Protein AF-A0A2N1PEA9-F1 (afdb_monomer_lite)

pLDDT: mean 75.21, std 10.67, range [48.88, 88.31]

Radius of gyration: 16.27 Å; chains: 1; bounding box: 42×31×41 Å

Sequence (90 aa):
LYEYQGRYRLHRIIKVEDDVYVICGDALTSYEYVSRDKIFGLVIAYKNKQKWIHRQSTLNHLYISIWSLLRPFRRILLRISRRKKRDRNN

Structure (mmCIF, N/CA/C/O backbone):
data_AF-A0A2N1PEA9-F1
#
_entry.id   AF-A0A2N1PEA9-F1
#
loop_
_atom_site.group_PDB
_atom_site.id
_atom_site.type_symbol
_atom_site.label_atom_id
_atom_site.label_alt_id
_atom_site.label_comp_id
_atom_site.label_asym_id
_atom_site.label_entity_id
_atom_site.label_seq_id
_atom_site.pdbx_PDB_ins_code
_atom_site.Cartn_x
_atom_site.Cartn_y
_atom_site.Cartn_z
_atom_site.occupancy
_atom_site.B_iso_or_equiv
_atom_site.auth_seq_id
_atom_site.auth_comp_id
_atom_site.auth_asym_id
_atom_site.auth_atom_id
_atom_site.pdbx_PDB_model_num
ATOM 1 N N . LEU A 1 1 ? -7.145 4.553 -3.658 1.00 84.88 1 LEU A N 1
ATOM 2 C CA . LEU A 1 1 ? -8.022 5.241 -2.696 1.00 84.88 1 LEU A CA 1
ATOM 3 C C . LEU A 1 1 ? -9.121 4.270 -2.334 1.00 84.88 1 LEU A C 1
ATOM 5 O O . LEU A 1 1 ? -9.759 3.746 -3.240 1.00 84.88 1 LEU A O 1
ATOM 9 N N . TYR A 1 2 ? -9.287 3.985 -1.054 1.00 86.44 2 TYR A N 1
ATOM 10 C CA . TYR A 1 2 ? -10.320 3.074 -0.577 1.00 86.44 2 TYR A CA 1
ATOM 11 C C . TYR A 1 2 ? -10.860 3.560 0.764 1.00 86.44 2 TYR A C 1
ATOM 13 O O . TYR A 1 2 ? -10.174 4.298 1.479 1.00 86.44 2 TYR A O 1
ATOM 21 N N . GLU A 1 3 ? -12.086 3.167 1.077 1.00 86.19 3 GLU A N 1
ATOM 22 C CA . GLU A 1 3 ? -12.705 3.407 2.378 1.00 86.19 3 GLU A CA 1
ATOM 23 C C . GLU A 1 3 ? -12.396 2.236 3.310 1.00 86.19 3 GLU A C 1
ATOM 25 O O . GLU A 1 3 ? -12.557 1.067 2.958 1.00 86.19 3 GLU A O 1
ATOM 30 N N . TYR A 1 4 ? -11.916 2.558 4.506 1.00 82.50 4 TYR A N 1
ATOM 31 C CA . TYR A 1 4 ? -11.690 1.590 5.567 1.00 82.50 4 TYR A CA 1
ATOM 32 C C . TYR A 1 4 ? -12.092 2.204 6.900 1.00 82.50 4 TYR A C 1
ATOM 34 O O . TYR A 1 4 ? -11.470 3.167 7.361 1.00 82.50 4 TYR A O 1
ATOM 42 N N . GLN A 1 5 ? -13.125 1.626 7.517 1.00 83.38 5 GLN A N 1
ATOM 43 C CA . GLN A 1 5 ? -13.680 2.067 8.801 1.00 83.38 5 GLN A CA 1
ATOM 44 C C . GLN A 1 5 ? -14.096 3.552 8.793 1.00 83.38 5 GLN A C 1
ATOM 46 O O . GLN A 1 5 ? -13.723 4.318 9.680 1.00 83.38 5 GLN A O 1
ATOM 51 N N . GLY A 1 6 ? -14.814 3.987 7.755 1.00 84.38 6 GLY A N 1
ATOM 52 C CA . GLY A 1 6 ? -15.318 5.355 7.604 1.00 84.38 6 GLY A CA 1
ATOM 53 C C . GLY A 1 6 ? -14.252 6.390 7.238 1.00 84.38 6 GLY A C 1
ATOM 54 O O . GLY A 1 6 ? -14.526 7.588 7.252 1.00 84.38 6 GLY A O 1
ATOM 55 N N . ARG A 1 7 ? -13.019 5.962 6.931 1.00 86.00 7 ARG A N 1
ATOM 56 C CA . ARG A 1 7 ? -11.917 6.852 6.542 1.00 86.00 7 ARG A CA 1
ATOM 57 C C . ARG A 1 7 ? -11.364 6.473 5.179 1.00 86.00 7 ARG A C 1
ATOM 59 O O . ARG A 1 7 ? -11.102 5.303 4.909 1.00 86.00 7 ARG A O 1
ATOM 66 N N . TYR A 1 8 ? -11.098 7.480 4.357 1.00 87.94 8 TYR A N 1
ATOM 67 C CA . TYR A 1 8 ? -10.433 7.296 3.074 1.00 87.94 8 TYR A CA 1
ATOM 68 C C . TYR A 1 8 ? -8.922 7.191 3.262 1.00 87.94 8 TYR A C 1
ATOM 70 O O . TYR A 1 8 ? -8.290 8.079 3.837 1.00 87.94 8 TYR A O 1
ATOM 78 N N . ARG A 1 9 ? -8.334 6.100 2.771 1.00 86.31 9 ARG A N 1
ATOM 79 C CA . ARG A 1 9 ? -6.896 5.834 2.859 1.00 86.31 9 ARG A CA 1
ATOM 80 C C . ARG A 1 9 ? -6.289 5.647 1.477 1.00 86.31 9 ARG A C 1
ATOM 82 O O . ARG A 1 9 ? -6.913 5.143 0.535 1.00 86.31 9 ARG A O 1
ATOM 89 N N . LEU A 1 10 ? -5.031 6.058 1.361 1.00 87.38 10 LEU A N 1
ATOM 90 C CA . LEU A 1 10 ? -4.233 5.884 0.158 1.00 87.38 10 LEU A CA 1
ATOM 91 C C . LEU A 1 10 ? -3.046 4.980 0.460 1.00 87.38 10 LEU A C 1
ATOM 93 O O . LEU A 1 10 ? -2.012 5.431 0.940 1.00 87.38 10 LEU A O 1
ATOM 97 N N . HIS A 1 11 ? -3.205 3.697 0.164 1.00 86.38 11 HIS A N 1
ATOM 98 C CA . HIS A 1 11 ? -2.168 2.687 0.340 1.00 86.38 11 HIS A CA 1
ATOM 99 C C . HIS A 1 11 ? -1.875 1.978 -0.981 1.00 86.38 11 HIS A C 1
ATOM 101 O O . HIS A 1 11 ? -2.584 2.143 -1.980 1.00 86.38 11 HIS A O 1
ATOM 107 N N . ARG A 1 12 ? -0.796 1.194 -0.984 1.00 81.69 12 ARG A N 1
ATOM 108 C CA . ARG A 1 12 ? -0.355 0.449 -2.154 1.00 81.69 12 ARG A CA 1
ATOM 109 C C . ARG A 1 12 ? -1.097 -0.879 -2.232 1.00 81.69 12 ARG A C 1
ATOM 111 O O . ARG A 1 12 ? -1.166 -1.611 -1.248 1.00 81.69 12 ARG A O 1
ATOM 118 N N . ILE A 1 13 ? -1.609 -1.191 -3.416 1.00 84.00 13 ILE A N 1
ATOM 119 C CA . ILE A 1 13 ? -2.146 -2.516 -3.725 1.00 84.00 13 ILE A CA 1
ATOM 120 C C . ILE A 1 13 ? -0.953 -3.460 -3.879 1.00 84.00 13 ILE A C 1
ATOM 122 O O . ILE A 1 13 ? -0.070 -3.211 -4.702 1.00 84.00 13 ILE A O 1
ATOM 126 N N . ILE A 1 14 ? -0.913 -4.500 -3.054 1.00 81.19 14 ILE A N 1
ATOM 127 C CA . ILE A 1 14 ? 0.128 -5.530 -3.060 1.00 81.19 14 ILE A CA 1
ATOM 128 C C . ILE A 1 14 ? -0.280 -6.675 -3.979 1.00 81.19 14 ILE A C 1
ATOM 130 O O . ILE A 1 14 ? 0.537 -7.162 -4.756 1.00 81.19 14 ILE A O 1
ATOM 134 N N . LYS A 1 15 ? -1.549 -7.079 -3.902 1.00 79.19 15 LYS A N 1
ATOM 135 C CA . LYS A 1 15 ? -2.116 -8.169 -4.690 1.00 79.19 15 LYS A CA 1
ATOM 136 C C . LYS A 1 15 ? -3.571 -7.855 -5.019 1.00 79.19 15 LYS A C 1
ATOM 138 O O . LYS A 1 15 ? -4.257 -7.193 -4.241 1.00 79.19 15 LYS A O 1
ATOM 143 N N . VAL A 1 16 ? -4.010 -8.317 -6.178 1.00 81.06 16 VAL A N 1
ATOM 144 C CA . VAL A 1 16 ? -5.419 -8.347 -6.563 1.00 81.06 16 VAL A CA 1
ATOM 145 C C . VAL A 1 16 ? -5.796 -9.818 -6.621 1.00 81.06 16 VAL A C 1
ATOM 147 O O . VAL A 1 16 ? -5.153 -10.575 -7.344 1.00 81.06 16 VAL A O 1
ATOM 150 N N . GLU A 1 17 ? -6.750 -10.221 -5.797 1.00 82.56 17 GLU A N 1
ATOM 151 C CA . GLU A 1 17 ? -7.439 -11.506 -5.908 1.00 82.56 17 GLU A CA 1
ATOM 152 C C . GLU A 1 17 ? -8.828 -11.245 -6.501 1.00 82.56 17 GLU A C 1
ATOM 154 O O . GLU A 1 17 ? -9.224 -10.084 -6.635 1.00 82.56 17 GLU A O 1
ATOM 159 N N . ASP A 1 18 ? -9.538 -12.299 -6.907 1.00 81.12 18 ASP A N 1
ATOM 160 C CA . ASP A 1 18 ? -10.714 -12.184 -7.783 1.00 81.12 18 ASP A CA 1
ATOM 161 C C . ASP A 1 18 ? -11.729 -11.133 -7.308 1.00 81.12 18 ASP A C 1
ATOM 163 O O . ASP A 1 18 ? -12.152 -10.287 -8.103 1.00 81.12 18 ASP A O 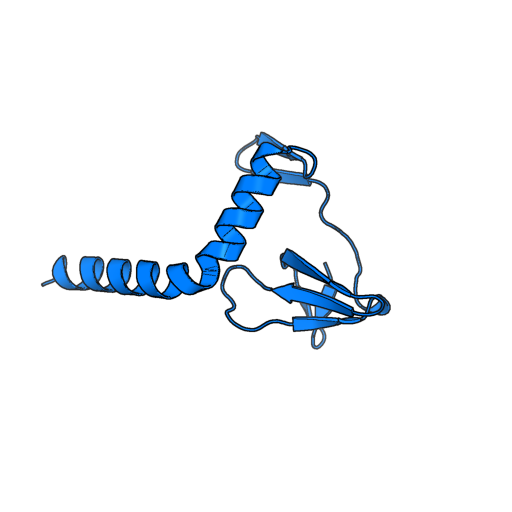1
ATOM 167 N N . ASP A 1 19 ? -12.012 -11.102 -6.003 1.00 86.75 19 ASP A N 1
ATOM 168 C CA . ASP A 1 19 ? -13.004 -10.195 -5.412 1.00 86.75 19 ASP A CA 1
ATOM 169 C C . ASP A 1 19 ? -12.449 -9.259 -4.320 1.00 86.75 19 ASP A C 1
ATOM 171 O O . ASP A 1 19 ? -13.126 -8.351 -3.825 1.00 86.75 19 ASP A O 1
ATOM 175 N N . VAL A 1 20 ? -11.174 -9.434 -3.954 1.00 88.31 20 VAL A N 1
ATOM 176 C CA . VAL A 1 20 ? -10.530 -8.680 -2.871 1.00 88.31 20 VAL A CA 1
ATOM 177 C C 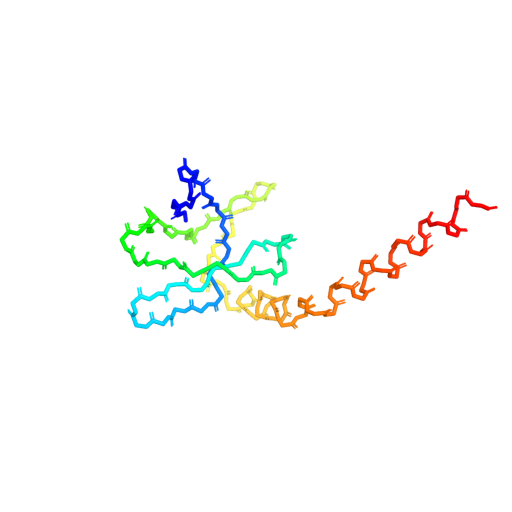. VAL A 1 20 ? -9.182 -8.109 -3.286 1.00 88.31 20 VAL A C 1
ATOM 179 O O . VAL A 1 20 ? -8.338 -8.752 -3.907 1.00 88.31 20 VAL A O 1
ATOM 182 N N . TYR A 1 21 ? -8.944 -6.870 -2.881 1.00 86.50 21 TYR A N 1
ATOM 183 C CA . TYR A 1 21 ? -7.661 -6.207 -3.017 1.00 86.50 21 TYR A CA 1
ATOM 184 C C . TYR A 1 21 ? -6.899 -6.325 -1.706 1.00 86.50 21 TYR A C 1
ATOM 186 O O . TYR A 1 21 ? -7.371 -5.899 -0.651 1.00 86.50 21 TYR A O 1
ATOM 194 N N . VAL A 1 22 ? -5.685 -6.861 -1.788 1.00 86.50 22 VAL A N 1
ATOM 195 C CA . VAL A 1 22 ? -4.749 -6.886 -0.669 1.00 86.50 22 VAL A CA 1
ATOM 196 C C . VAL A 1 22 ? -3.971 -5.585 -0.697 1.00 86.50 22 VAL A C 1
ATOM 198 O O . VAL A 1 22 ? -3.122 -5.348 -1.563 1.00 86.50 22 VAL A O 1
ATOM 201 N N . ILE A 1 23 ? -4.274 -4.720 0.257 1.00 87.56 23 ILE A N 1
ATOM 202 C CA . ILE A 1 23 ? -3.715 -3.384 0.370 1.00 87.56 23 ILE A CA 1
ATOM 203 C C . ILE A 1 23 ? -2.765 -3.347 1.564 1.00 87.56 23 ILE A C 1
ATOM 205 O O . ILE A 1 23 ? -2.996 -3.969 2.598 1.00 87.56 23 ILE A O 1
ATOM 209 N N . CYS A 1 24 ? -1.657 -2.624 1.434 1.00 84.94 24 CYS A N 1
ATOM 210 C CA . CYS A 1 24 ? -0.766 -2.398 2.558 1.00 84.94 24 CYS A CA 1
ATOM 211 C C . CYS A 1 24 ? -0.171 -0.992 2.518 1.00 84.94 24 CYS A C 1
ATOM 213 O O . CYS A 1 24 ? 0.357 -0.539 1.498 1.00 84.94 24 CYS A O 1
ATOM 215 N N . GLY A 1 25 ? -0.263 -0.287 3.644 1.00 80.50 25 GLY A N 1
ATOM 216 C CA . GLY A 1 25 ? 0.332 1.037 3.797 1.00 80.50 25 GLY A CA 1
ATOM 217 C C . GLY A 1 25 ? 1.838 0.964 4.011 1.00 80.50 25 GLY A C 1
ATOM 218 O O . GLY A 1 25 ? 2.351 0.008 4.581 1.00 80.50 25 GLY A O 1
ATOM 219 N N . ASP A 1 26 ? 2.579 1.992 3.604 1.00 73.31 26 ASP A N 1
ATOM 220 C CA . ASP A 1 26 ? 4.049 1.977 3.651 1.00 73.31 26 ASP A CA 1
ATOM 221 C C . ASP A 1 26 ? 4.643 1.864 5.065 1.00 73.31 26 ASP A C 1
ATOM 223 O O . ASP A 1 26 ? 5.794 1.442 5.202 1.00 73.31 26 ASP A O 1
ATOM 227 N N . ALA A 1 27 ? 3.8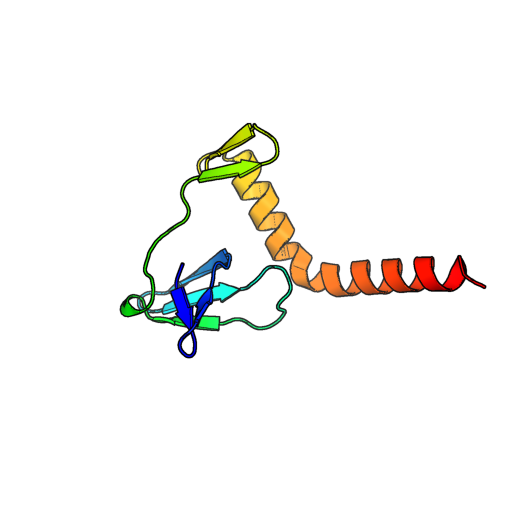75 2.224 6.097 1.00 70.44 27 ALA A N 1
ATOM 228 C CA . ALA A 1 27 ? 4.248 2.119 7.509 1.00 70.44 27 ALA A CA 1
ATOM 229 C C . ALA A 1 27 ? 3.581 0.938 8.243 1.00 70.44 27 ALA A C 1
ATOM 231 O O . ALA A 1 27 ? 3.895 0.685 9.404 1.00 70.44 27 ALA A O 1
ATOM 232 N N . LEU A 1 28 ? 2.671 0.216 7.583 1.00 71.62 28 LEU A N 1
ATOM 233 C CA . LEU A 1 28 ? 1.911 -0.885 8.171 1.00 71.62 28 LEU A CA 1
ATOM 234 C C . LEU A 1 28 ? 2.570 -2.228 7.856 1.00 71.62 28 LEU A C 1
ATOM 236 O O . LEU A 1 28 ? 2.980 -2.493 6.726 1.00 71.62 28 LEU A O 1
ATOM 240 N N . THR A 1 29 ? 2.647 -3.096 8.861 1.00 68.94 29 THR A N 1
ATOM 241 C CA . THR A 1 29 ? 3.062 -4.500 8.689 1.00 68.94 29 THR A CA 1
ATOM 242 C C . THR A 1 29 ? 1.894 -5.424 8.363 1.00 68.94 29 THR A C 1
ATOM 244 O O . THR A 1 29 ? 2.119 -6.501 7.825 1.00 68.94 29 THR A O 1
ATOM 247 N N . SER A 1 30 ? 0.668 -5.018 8.694 1.00 77.06 30 SER A N 1
ATOM 248 C CA . SER A 1 30 ? -0.551 -5.781 8.437 1.00 77.06 30 SER A CA 1
ATOM 249 C C . SER A 1 30 ? -1.095 -5.513 7.038 1.00 77.06 30 SER A C 1
ATOM 251 O O . SER A 1 30 ? -1.009 -4.394 6.524 1.00 77.06 30 SER A O 1
ATOM 253 N N . TYR A 1 31 ? -1.671 -6.551 6.441 1.00 83.31 31 TYR A N 1
ATOM 254 C CA . TYR A 1 31 ? -2.439 -6.444 5.208 1.00 83.31 31 TYR A CA 1
ATOM 255 C C . TYR A 1 31 ? -3.879 -6.045 5.529 1.00 83.31 31 TYR A C 1
ATOM 257 O O . TYR A 1 31 ? -4.450 -6.502 6.518 1.00 83.31 31 TYR A O 1
ATOM 265 N N . GLU A 1 32 ? -4.447 -5.186 4.694 1.00 84.19 32 GLU A N 1
ATOM 266 C CA . GLU A 1 32 ? -5.854 -4.809 4.715 1.00 84.19 32 GLU A CA 1
ATOM 267 C C . GLU A 1 32 ? -6.514 -5.447 3.492 1.00 84.19 32 GLU A C 1
ATOM 269 O O . GLU A 1 32 ? -6.098 -5.206 2.358 1.00 84.19 32 GLU A O 1
ATOM 274 N N . TYR A 1 33 ? -7.519 -6.283 3.731 1.00 87.75 33 TYR A N 1
ATOM 275 C CA . TYR A 1 33 ? -8.300 -6.929 2.680 1.00 87.75 33 TYR A CA 1
ATOM 276 C C . TYR A 1 33 ? -9.527 -6.071 2.409 1.00 87.75 33 TYR A C 1
ATOM 278 O O . TYR A 1 33 ? -10.315 -5.803 3.317 1.00 87.75 33 TYR A O 1
ATOM 286 N N . VAL A 1 34 ? -9.644 -5.580 1.180 1.00 85.50 34 VAL A N 1
ATOM 287 C CA . VAL A 1 34 ? -10.654 -4.591 0.805 1.00 85.50 34 VAL A CA 1
ATOM 288 C C . VAL A 1 34 ? -11.398 -5.082 -0.426 1.00 85.50 34 VAL A C 1
ATOM 290 O O . VAL A 1 34 ? -10.784 -5.307 -1.467 1.00 85.50 34 VAL A O 1
ATOM 293 N N . SER A 1 35 ? -12.715 -5.238 -0.309 1.00 88.00 35 SER A N 1
ATOM 294 C CA . SER A 1 35 ? -13.590 -5.600 -1.428 1.00 88.00 35 SER A CA 1
ATOM 295 C C . SER A 1 35 ? -13.554 -4.542 -2.527 1.00 88.00 35 SER A C 1
ATOM 297 O O . SER A 1 35 ? -13.342 -3.354 -2.255 1.00 88.00 35 SER A O 1
ATOM 299 N N . ARG A 1 36 ? -13.794 -4.961 -3.772 1.00 85.00 36 ARG A N 1
ATOM 300 C CA . ARG A 1 36 ? -13.763 -4.070 -4.943 1.00 85.00 36 ARG A CA 1
ATOM 301 C C . ARG A 1 36 ? -14.693 -2.860 -4.800 1.00 85.00 36 ARG A C 1
ATOM 303 O O . ARG A 1 36 ? -14.287 -1.759 -5.166 1.00 85.00 36 ARG A O 1
ATOM 310 N N . ASP A 1 37 ? -15.861 -3.031 -4.182 1.00 86.44 37 ASP A N 1
ATOM 311 C CA . ASP A 1 37 ? -16.863 -1.967 -3.985 1.00 86.44 37 ASP A CA 1
ATOM 312 C C . ASP A 1 37 ? -16.366 -0.806 -3.118 1.00 86.44 37 ASP A C 1
ATOM 314 O O . ASP A 1 37 ? -16.871 0.311 -3.193 1.00 86.44 37 ASP A O 1
ATOM 318 N N . LYS A 1 38 ? -15.349 -1.055 -2.288 1.00 85.25 38 LYS A N 1
ATOM 319 C CA . LYS A 1 38 ? -14.761 -0.048 -1.400 1.00 85.25 38 LYS A CA 1
ATOM 320 C C . LYS A 1 38 ? -13.594 0.704 -2.032 1.00 85.25 38 LYS A C 1
ATOM 322 O O . LYS A 1 38 ? -12.976 1.541 -1.366 1.00 85.25 38 LYS A O 1
ATOM 327 N N . ILE A 1 39 ? -13.259 0.418 -3.291 1.00 86.38 39 ILE A N 1
ATOM 328 C CA . ILE A 1 39 ? -12.206 1.115 -4.028 1.00 86.38 39 ILE A CA 1
ATOM 329 C C . ILE A 1 39 ? -12.807 2.259 -4.837 1.00 86.38 39 ILE A C 1
ATOM 331 O O . ILE A 1 39 ? -13.547 2.061 -5.789 1.00 86.38 39 ILE A O 1
ATOM 335 N N . PHE A 1 40 ? -12.385 3.475 -4.502 1.00 86.44 40 PHE A N 1
ATOM 336 C CA . PHE A 1 40 ? -12.856 4.708 -5.140 1.00 86.44 40 PHE A CA 1
ATOM 337 C C . PHE A 1 40 ? -11.944 5.173 -6.276 1.00 86.44 40 PHE A C 1
ATOM 339 O O . PHE A 1 40 ? -12.323 6.020 -7.075 1.00 86.44 40 PHE A O 1
ATOM 346 N N . GLY A 1 41 ? -10.711 4.663 -6.350 1.00 84.88 41 GLY A N 1
ATOM 347 C CA . GLY A 1 41 ? -9.816 5.031 -7.442 1.00 84.88 41 GLY A CA 1
ATOM 348 C C . GLY A 1 41 ? -8.407 4.470 -7.337 1.00 84.88 41 GLY A C 1
ATOM 349 O O . GLY A 1 41 ? -7.886 4.203 -6.247 1.00 84.88 41 GLY A O 1
ATOM 350 N N . LEU A 1 42 ? -7.764 4.337 -8.494 1.00 83.69 42 LEU A N 1
ATOM 351 C CA . LEU A 1 42 ? -6.381 3.900 -8.645 1.00 83.69 42 LEU A CA 1
ATOM 352 C C . LEU A 1 42 ? -5.469 5.100 -8.921 1.00 83.69 42 LEU A C 1
ATOM 354 O O . LEU A 1 42 ? -5.765 5.943 -9.763 1.00 83.69 42 LEU A O 1
ATOM 358 N N . VAL A 1 43 ? -4.321 5.157 -8.245 1.00 84.00 43 VAL A N 1
ATOM 359 C CA . VAL A 1 43 ? -3.310 6.187 -8.520 1.00 84.00 43 VAL A CA 1
ATOM 360 C C . VAL A 1 43 ? -2.538 5.809 -9.781 1.00 84.00 43 VAL A C 1
ATOM 362 O O . VAL A 1 43 ? -1.798 4.825 -9.785 1.00 84.00 43 VAL A O 1
ATOM 365 N N . ILE A 1 44 ? -2.698 6.600 -10.842 1.00 82.38 44 ILE A N 1
ATOM 366 C CA . ILE A 1 44 ? -2.008 6.406 -12.130 1.00 82.38 44 ILE A CA 1
ATOM 367 C C . ILE A 1 44 ? -0.691 7.190 -12.235 1.00 82.38 44 ILE A C 1
ATOM 369 O O . ILE A 1 44 ? 0.235 6.765 -12.929 1.00 82.38 44 ILE A O 1
ATOM 373 N N . ALA A 1 45 ? -0.583 8.310 -11.520 1.00 81.50 45 ALA A N 1
ATOM 374 C CA . ALA A 1 45 ? 0.611 9.139 -11.453 1.00 81.50 45 ALA A CA 1
ATOM 375 C C . ALA A 1 45 ? 0.614 9.958 -10.158 1.00 81.50 45 ALA A C 1
ATOM 377 O O . ALA A 1 45 ? -0.441 10.251 -9.594 1.00 81.50 45 ALA A O 1
ATOM 378 N N . TYR A 1 46 ? 1.801 10.343 -9.700 1.00 83.94 46 TYR A N 1
ATOM 379 C CA . TYR A 1 46 ? 1.953 11.297 -8.606 1.00 83.94 46 TYR A CA 1
ATOM 380 C C . TYR A 1 46 ? 3.088 12.276 -8.903 1.00 83.94 46 TYR A C 1
ATOM 382 O O . TYR A 1 46 ? 4.033 11.963 -9.631 1.00 83.94 46 TYR A O 1
ATOM 390 N N . LYS A 1 47 ? 2.989 13.480 -8.337 1.00 83.44 47 LYS A N 1
ATOM 391 C CA . LYS A 1 47 ? 3.985 14.540 -8.503 1.00 83.44 47 LYS A CA 1
ATOM 392 C C . LYS A 1 47 ? 4.872 14.599 -7.265 1.00 83.44 47 LYS A C 1
ATOM 394 O O . LYS A 1 47 ? 4.382 14.850 -6.168 1.00 83.44 47 LYS A O 1
ATOM 399 N N . ASN A 1 48 ? 6.175 14.398 -7.437 1.00 80.75 48 ASN A N 1
ATOM 400 C CA . ASN A 1 48 ? 7.160 14.547 -6.367 1.00 80.75 48 ASN A CA 1
ATOM 401 C C . ASN A 1 48 ? 8.157 15.644 -6.733 1.00 80.75 48 ASN A C 1
ATOM 403 O O . ASN A 1 48 ? 8.833 15.524 -7.753 1.00 80.75 48 ASN A O 1
ATOM 407 N N . LYS A 1 49 ? 8.245 16.704 -5.914 1.00 75.69 49 LYS A N 1
ATOM 408 C CA . LYS A 1 49 ? 9.195 17.823 -6.087 1.00 75.69 49 LYS A CA 1
ATOM 409 C C . LYS A 1 49 ? 9.353 18.246 -7.561 1.00 75.69 49 LYS A C 1
ATOM 411 O O . LYS A 1 49 ? 10.458 18.282 -8.081 1.00 75.69 49 LYS A O 1
ATOM 416 N N . GLN A 1 50 ? 8.224 18.509 -8.229 1.00 80.31 50 GLN A N 1
ATOM 417 C CA . GLN A 1 50 ? 8.100 18.933 -9.639 1.00 80.31 50 GLN A CA 1
ATOM 418 C C . GLN A 1 50 ? 8.232 17.846 -10.723 1.00 80.31 50 GLN A C 1
ATOM 420 O O . GLN A 1 50 ? 7.854 18.115 -11.859 1.00 80.31 50 GLN A O 1
ATOM 425 N N . LYS A 1 51 ? 8.648 16.615 -10.404 1.00 77.31 51 LYS A N 1
ATOM 426 C CA . LYS A 1 51 ? 8.686 15.506 -11.372 1.00 77.31 51 LYS A CA 1
ATOM 427 C C . LYS A 1 51 ? 7.390 14.697 -11.336 1.00 77.31 51 LYS A C 1
ATOM 429 O O . LYS A 1 51 ? 6.957 14.262 -10.266 1.00 77.31 51 LYS A O 1
ATOM 434 N N . TRP A 1 52 ? 6.782 14.490 -12.502 1.00 78.12 52 TRP A N 1
ATOM 435 C CA . TRP A 1 52 ? 5.673 13.554 -12.676 1.00 78.12 52 TRP A CA 1
ATOM 436 C C . TRP A 1 52 ? 6.218 12.134 -12.762 1.00 78.12 52 TRP A C 1
ATOM 438 O O . TRP A 1 52 ? 7.052 11.826 -13.611 1.00 78.12 52 TRP A O 1
ATOM 448 N N . ILE A 1 53 ? 5.769 11.276 -11.851 1.00 75.50 53 ILE A N 1
ATOM 449 C CA . ILE A 1 53 ? 6.136 9.865 -11.821 1.00 75.50 53 ILE A CA 1
ATOM 450 C C . ILE A 1 53 ? 4.899 9.083 -12.242 1.00 75.50 53 ILE A C 1
ATOM 452 O O . ILE A 1 53 ? 3.912 9.003 -11.507 1.00 75.50 53 ILE A O 1
ATOM 456 N N . HIS A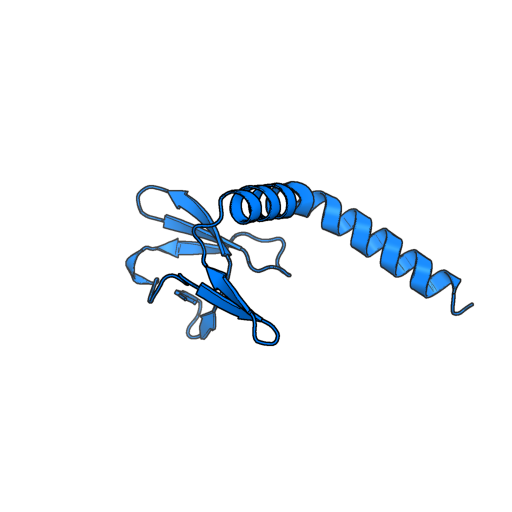 1 54 ? 4.951 8.540 -13.456 1.00 71.38 54 HIS A N 1
ATOM 457 C CA . HIS A 1 54 ? 3.895 7.709 -14.018 1.00 71.38 54 HIS A CA 1
ATOM 458 C C . HIS A 1 54 ? 4.078 6.255 -13.583 1.00 71.38 54 HIS A C 1
ATOM 460 O O . HIS A 1 54 ? 5.199 5.749 -13.489 1.00 71.38 54 HIS A O 1
ATOM 466 N N . ARG A 1 55 ? 2.960 5.560 -13.349 1.00 62.81 55 ARG A N 1
ATOM 467 C CA . ARG A 1 55 ? 2.955 4.146 -12.946 1.00 62.81 55 ARG A CA 1
ATOM 468 C C . ARG A 1 55 ? 3.604 3.219 -13.985 1.00 62.81 55 ARG A C 1
ATOM 470 O O . ARG A 1 55 ? 4.152 2.198 -13.605 1.00 62.81 55 ARG A O 1
ATOM 477 N N . GLN A 1 56 ? 3.587 3.583 -15.269 1.00 57.88 56 GLN A N 1
ATOM 478 C CA . GLN A 1 56 ? 4.005 2.727 -16.391 1.00 57.88 56 GLN A CA 1
ATOM 479 C C . GLN A 1 56 ? 5.519 2.514 -16.564 1.00 57.88 56 GLN A C 1
ATOM 481 O O . GLN A 1 56 ? 5.918 1.724 -17.415 1.00 57.88 56 GLN A O 1
ATOM 486 N N . SER A 1 57 ? 6.389 3.172 -15.796 1.00 63.00 57 SER A N 1
ATOM 487 C CA . SER A 1 57 ? 7.830 2.941 -15.953 1.00 63.00 57 SER A CA 1
ATOM 488 C C . SER A 1 57 ? 8.231 1.573 -15.380 1.00 63.00 57 SER A C 1
ATOM 490 O O . SER A 1 57 ? 8.137 1.334 -14.175 1.00 63.00 57 SER A O 1
ATOM 492 N N . THR A 1 58 ? 8.735 0.684 -16.232 1.00 58.53 58 THR A N 1
ATOM 493 C CA . THR A 1 58 ? 9.160 -0.690 -15.893 1.00 58.53 58 THR A CA 1
ATOM 494 C C . THR A 1 58 ? 10.232 -0.741 -14.797 1.00 58.53 58 THR A C 1
ATOM 496 O O . THR A 1 58 ? 10.141 -1.552 -13.876 1.00 58.53 58 THR A O 1
ATOM 499 N N . LEU A 1 59 ? 11.191 0.191 -14.818 1.00 65.94 59 LEU A N 1
ATOM 500 C CA . LEU A 1 59 ? 12.198 0.358 -13.758 1.00 65.94 59 LEU A CA 1
ATOM 501 C C . LEU A 1 59 ? 11.567 0.669 -12.392 1.00 65.94 59 LEU A C 1
ATOM 503 O O . LEU A 1 59 ? 11.989 0.129 -11.368 1.00 65.94 59 LEU A O 1
ATOM 507 N N . ASN A 1 60 ? 10.518 1.496 -12.370 1.00 61.78 60 ASN A N 1
ATOM 508 C CA . ASN A 1 60 ? 9.806 1.830 -11.138 1.00 61.78 60 ASN A CA 1
ATOM 509 C C . ASN A 1 60 ? 9.030 0.623 -10.608 1.00 61.78 60 ASN A C 1
ATOM 511 O O . ASN A 1 60 ? 8.988 0.421 -9.399 1.00 61.78 60 ASN A O 1
ATOM 515 N N . HIS A 1 61 ? 8.470 -0.214 -11.483 1.00 67.25 61 HIS A N 1
ATOM 516 C CA . HIS A 1 61 ? 7.812 -1.460 -11.084 1.00 67.25 61 HIS A CA 1
ATOM 517 C C . HIS A 1 61 ? 8.771 -2.441 -10.402 1.00 67.25 61 HIS A C 1
ATOM 519 O O . HIS A 1 61 ? 8.412 -3.019 -9.372 1.00 67.25 61 HIS A O 1
ATOM 525 N N . LEU A 1 62 ? 9.991 -2.596 -10.925 1.00 68.12 62 LEU A N 1
ATOM 526 C CA . LEU A 1 62 ? 11.008 -3.449 -10.311 1.00 68.12 62 LEU A CA 1
ATOM 527 C C . LEU A 1 62 ? 11.452 -2.885 -8.958 1.00 68.12 62 LEU A C 1
ATOM 529 O O . LEU A 1 62 ? 11.441 -3.606 -7.964 1.00 68.12 62 LEU A O 1
ATOM 533 N N . TYR A 1 63 ? 11.744 -1.581 -8.889 1.00 72.44 63 TYR A N 1
ATOM 534 C CA . TYR A 1 63 ? 12.067 -0.903 -7.632 1.00 72.44 63 TYR A CA 1
ATOM 535 C C . TYR A 1 63 ? 10.952 -1.069 -6.591 1.00 72.44 63 TYR A C 1
ATOM 537 O O . TYR A 1 63 ? 11.220 -1.416 -5.446 1.00 72.44 63 TYR A O 1
ATOM 545 N N . ILE A 1 64 ? 9.691 -0.870 -6.984 1.00 69.94 64 ILE A N 1
ATOM 546 C CA . ILE A 1 64 ? 8.516 -1.027 -6.118 1.00 69.94 64 ILE A CA 1
ATOM 547 C C . ILE A 1 64 ? 8.366 -2.474 -5.645 1.00 69.94 64 ILE A C 1
ATOM 549 O O . ILE A 1 64 ? 8.046 -2.688 -4.475 1.00 69.94 64 ILE A O 1
ATOM 553 N N . SER A 1 65 ? 8.602 -3.449 -6.521 1.00 70.38 65 SER A N 1
ATOM 554 C CA . SER A 1 65 ? 8.501 -4.875 -6.193 1.00 70.38 65 SER A CA 1
ATOM 555 C C . SER A 1 65 ? 9.616 -5.301 -5.246 1.00 70.38 65 SER A C 1
ATOM 557 O O . SER A 1 65 ? 9.333 -5.910 -4.220 1.00 70.38 65 SER A O 1
ATOM 559 N N . ILE A 1 66 ? 10.859 -4.887 -5.512 1.00 72.81 66 ILE A N 1
ATOM 560 C CA . ILE A 1 66 ? 12.007 -5.086 -4.618 1.00 72.81 66 ILE A CA 1
ATOM 561 C C . ILE A 1 66 ? 11.752 -4.399 -3.273 1.00 72.81 66 ILE A C 1
ATOM 563 O O . ILE A 1 66 ? 11.948 -5.001 -2.225 1.00 72.81 66 ILE A O 1
ATOM 567 N N . TRP A 1 67 ? 11.244 -3.166 -3.274 1.00 71.62 67 TRP A N 1
ATOM 568 C CA . TRP A 1 67 ? 10.901 -2.435 -2.054 1.00 71.62 67 TRP A CA 1
ATOM 569 C C . TRP A 1 67 ? 9.793 -3.127 -1.252 1.00 71.62 67 TRP A C 1
ATOM 571 O O . TRP A 1 67 ? 9.847 -3.166 -0.022 1.00 71.62 67 TRP A O 1
ATOM 581 N N . SER A 1 68 ? 8.803 -3.699 -1.942 1.00 67.75 68 SER A N 1
ATOM 582 C CA . SER A 1 68 ? 7.732 -4.489 -1.333 1.00 67.75 68 SER A CA 1
ATOM 583 C C . SER A 1 68 ? 8.255 -5.813 -0.761 1.00 67.75 68 SER A C 1
ATOM 585 O O . SER A 1 68 ? 7.900 -6.190 0.354 1.00 67.75 68 SER A O 1
ATOM 587 N N . LEU A 1 69 ? 9.165 -6.485 -1.469 1.00 70.00 69 LEU A N 1
ATOM 588 C CA . LEU A 1 69 ? 9.808 -7.726 -1.035 1.00 70.00 69 LEU A CA 1
ATOM 589 C C . LEU A 1 69 ? 10.778 -7.502 0.136 1.00 70.00 69 LEU A C 1
ATOM 591 O O . LEU A 1 69 ? 10.898 -8.343 1.020 1.00 70.00 69 LEU A O 1
ATOM 595 N N . LEU A 1 70 ? 11.423 -6.335 0.195 1.00 69.19 70 LEU A N 1
ATOM 596 C CA . LEU A 1 70 ? 12.299 -5.915 1.292 1.00 69.19 70 LEU A CA 1
ATOM 597 C C . LEU A 1 70 ? 11.527 -5.427 2.532 1.00 69.19 70 LEU A C 1
ATOM 599 O O . LEU A 1 70 ? 12.149 -5.058 3.528 1.00 69.19 70 LEU A O 1
ATOM 603 N N . ARG A 1 71 ? 10.185 -5.441 2.536 1.00 67.62 71 ARG A N 1
ATOM 604 C CA . ARG A 1 71 ? 9.357 -5.078 3.705 1.00 67.62 71 ARG A CA 1
ATOM 605 C C . ARG A 1 71 ? 9.706 -5.837 4.998 1.00 67.62 71 ARG A C 1
ATOM 607 O O . ARG A 1 71 ? 9.878 -5.154 6.010 1.00 67.62 71 ARG A O 1
ATOM 614 N N . PRO A 1 72 ? 9.871 -7.177 5.033 1.00 66.31 72 PRO A N 1
ATOM 615 C CA . PRO A 1 72 ? 10.350 -7.876 6.231 1.00 66.31 72 PRO A CA 1
ATOM 616 C C . PRO A 1 72 ? 11.745 -7.398 6.665 1.00 66.31 72 PRO A C 1
ATOM 618 O O . PRO A 1 72 ? 11.993 -7.188 7.854 1.00 66.31 72 PRO A O 1
ATOM 621 N N . PHE A 1 73 ? 12.629 -7.112 5.704 1.00 69.56 73 PHE A N 1
ATOM 622 C CA . PHE A 1 73 ? 13.972 -6.585 5.961 1.00 69.56 73 PHE A CA 1
ATOM 623 C C . PHE A 1 73 ? 13.956 -5.133 6.468 1.00 69.56 73 PHE A C 1
ATOM 625 O O . PHE A 1 73 ? 14.844 -4.704 7.204 1.00 69.56 73 PHE A O 1
ATOM 632 N N . ARG A 1 74 ? 12.896 -4.374 6.167 1.00 69.25 74 ARG A N 1
ATOM 633 C CA . ARG A 1 74 ? 12.684 -3.007 6.657 1.00 69.25 74 ARG A CA 1
ATOM 634 C C . ARG A 1 74 ? 12.577 -2.957 8.179 1.00 69.25 74 ARG A C 1
ATOM 636 O O . ARG A 1 74 ? 13.066 -2.007 8.787 1.00 69.25 74 ARG A O 1
ATOM 643 N N . ARG A 1 75 ? 12.015 -3.994 8.815 1.00 66.06 75 ARG A N 1
ATOM 644 C CA . ARG A 1 75 ? 11.979 -4.112 10.285 1.00 66.06 75 ARG A CA 1
ATOM 645 C C . ARG A 1 75 ? 13.391 -4.214 10.865 1.00 66.06 75 ARG A C 1
ATOM 647 O O . ARG A 1 75 ? 13.673 -3.593 11.887 1.00 66.06 75 ARG A O 1
ATOM 654 N N . ILE A 1 76 ? 14.284 -4.929 10.180 1.00 72.25 76 ILE A N 1
ATOM 655 C CA . ILE A 1 76 ? 15.699 -5.070 10.545 1.00 72.25 76 ILE A CA 1
ATOM 656 C C . ILE A 1 76 ? 16.441 -3.746 10.311 1.00 72.25 76 ILE A C 1
ATOM 658 O O . ILE A 1 76 ? 17.078 -3.239 11.231 1.00 72.25 76 ILE A O 1
ATOM 662 N N . LEU A 1 77 ? 16.284 -3.123 9.138 1.00 69.56 77 LEU A N 1
ATOM 663 C CA . LEU A 1 77 ? 16.903 -1.830 8.809 1.00 69.56 77 LEU A CA 1
ATOM 664 C C . LEU A 1 77 ? 16.487 -0.713 9.776 1.00 69.56 77 LEU A C 1
ATOM 666 O O . LEU A 1 77 ? 17.337 0.037 10.252 1.00 69.56 77 LEU A O 1
ATOM 670 N N . LEU A 1 78 ? 15.199 -0.620 10.125 1.00 68.56 78 LEU A N 1
ATOM 671 C CA . LEU A 1 78 ? 14.713 0.339 11.122 1.00 68.56 78 LEU A CA 1
ATOM 672 C C . LEU A 1 78 ? 15.268 0.038 12.518 1.00 68.56 78 LEU A C 1
ATOM 674 O O . LEU A 1 78 ? 15.584 0.969 13.257 1.00 68.56 78 LEU A O 1
ATOM 678 N N . ARG A 1 79 ? 15.432 -1.240 12.885 1.00 68.19 79 ARG A N 1
ATOM 679 C CA . ARG A 1 79 ? 16.045 -1.637 14.163 1.00 68.19 79 ARG A CA 1
ATOM 680 C C . ARG A 1 79 ? 17.525 -1.242 14.225 1.00 68.19 79 ARG A C 1
ATOM 682 O O . ARG A 1 79 ? 17.959 -0.713 15.245 1.00 68.19 79 ARG A O 1
ATOM 689 N N . ILE A 1 80 ? 18.267 -1.415 13.130 1.00 73.62 80 ILE A N 1
ATOM 690 C CA . ILE A 1 80 ? 19.672 -0.991 13.001 1.00 73.62 80 ILE A CA 1
ATOM 691 C C . ILE A 1 80 ? 19.784 0.539 13.020 1.00 73.62 80 ILE A C 1
ATOM 693 O O . ILE A 1 80 ? 20.622 1.091 13.729 1.00 73.62 80 ILE A O 1
ATOM 697 N N . SER A 1 81 ? 18.912 1.240 12.292 1.00 64.94 81 SER A N 1
ATOM 698 C CA . SER A 1 81 ? 18.879 2.706 12.262 1.00 64.94 81 SER A CA 1
ATOM 699 C C . SER A 1 81 ? 18.563 3.301 13.640 1.00 64.94 81 SER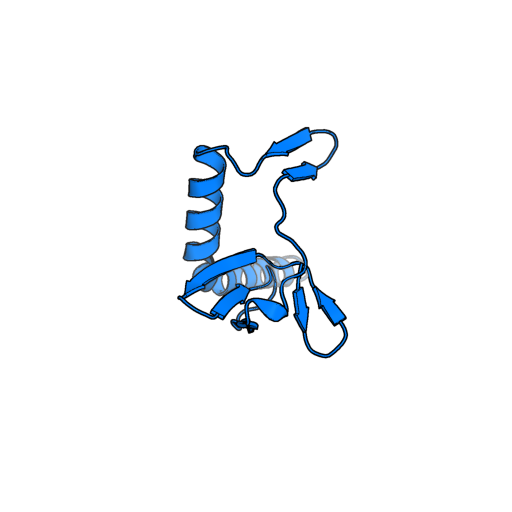 A C 1
ATOM 701 O O . SER A 1 81 ? 19.219 4.251 14.066 1.00 64.94 81 SER A O 1
ATOM 703 N N . ARG A 1 82 ? 17.626 2.696 14.387 1.00 60.50 82 ARG A N 1
ATOM 704 C CA . ARG A 1 82 ? 17.329 3.071 15.780 1.00 60.50 82 ARG A CA 1
ATOM 705 C C . ARG A 1 82 ? 18.512 2.817 16.718 1.00 60.50 82 ARG A C 1
ATOM 707 O O . ARG A 1 82 ? 18.781 3.678 17.548 1.00 60.50 82 ARG A O 1
ATOM 714 N N . ARG A 1 83 ? 19.244 1.704 16.562 1.00 59.81 83 ARG A N 1
ATOM 715 C CA . ARG A 1 83 ? 20.496 1.447 17.309 1.00 59.81 83 ARG A CA 1
ATOM 716 C C . ARG A 1 83 ? 21.551 2.521 17.031 1.00 59.81 83 ARG A C 1
ATOM 718 O O . ARG A 1 83 ? 21.974 3.192 17.958 1.00 59.81 83 ARG A O 1
ATOM 725 N N . LYS A 1 84 ? 21.840 2.820 15.759 1.00 56.66 84 LYS A N 1
ATOM 726 C CA . LYS A 1 84 ? 22.790 3.886 15.372 1.00 56.66 84 LYS A CA 1
ATOM 727 C C . LYS A 1 84 ? 22.403 5.294 15.836 1.00 56.66 84 LYS A C 1
ATOM 729 O O . LYS A 1 84 ? 23.259 6.175 15.876 1.00 56.66 84 LYS A O 1
ATOM 734 N N . LYS A 1 85 ? 21.117 5.558 16.085 1.00 53.22 85 LYS A N 1
ATOM 735 C CA . LYS A 1 85 ? 20.661 6.844 16.633 1.00 53.22 85 LYS A CA 1
ATOM 736 C C . LYS A 1 85 ? 20.801 6.894 18.159 1.00 53.22 85 LYS A C 1
ATOM 738 O O . LYS A 1 85 ? 21.002 7.972 18.694 1.00 53.22 85 LYS A O 1
ATOM 743 N N . ARG A 1 86 ? 20.728 5.740 18.829 1.00 51.09 86 ARG A N 1
ATOM 744 C CA . ARG A 1 86 ? 20.931 5.588 20.275 1.00 51.09 86 ARG A CA 1
ATOM 745 C C . ARG A 1 86 ? 22.415 5.627 20.656 1.00 51.09 86 ARG A C 1
ATOM 747 O O . ARG A 1 86 ? 22.743 6.305 21.615 1.00 51.09 86 ARG A O 1
ATOM 754 N N . ASP A 1 87 ? 23.290 5.033 19.847 1.00 55.44 87 ASP A N 1
ATOM 755 C CA . ASP A 1 87 ? 24.746 5.035 20.088 1.00 55.44 87 ASP A CA 1
ATOM 756 C C . ASP A 1 87 ? 25.434 6.361 19.711 1.00 55.44 87 ASP A C 1
ATOM 758 O O . ASP A 1 87 ? 26.575 6.586 20.077 1.00 55.44 87 ASP A O 1
ATOM 762 N N . ARG A 1 88 ? 24.763 7.246 18.958 1.00 50.09 88 ARG A N 1
ATOM 763 C CA . ARG A 1 88 ? 25.266 8.602 18.653 1.00 50.09 88 ARG A CA 1
ATOM 764 C C . ARG A 1 88 ? 24.859 9.660 19.679 1.00 50.09 88 ARG A C 1
ATOM 766 O O . ARG A 1 88 ? 25.279 10.802 19.549 1.00 50.09 88 ARG A O 1
ATOM 773 N N . ASN A 1 89 ? 23.980 9.307 20.613 1.00 51.84 89 ASN A N 1
ATOM 774 C CA . ASN A 1 89 ? 23.399 10.227 21.591 1.00 51.84 8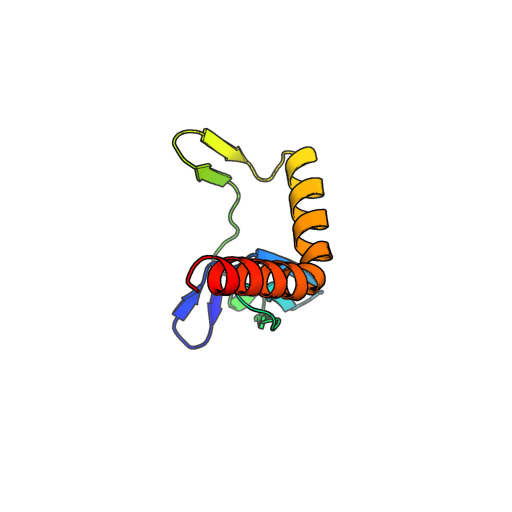9 ASN A CA 1
ATOM 775 C C . ASN A 1 89 ? 23.768 9.841 23.038 1.00 51.84 89 ASN A C 1
ATOM 777 O O . ASN A 1 89 ? 23.104 10.291 23.970 1.00 51.84 89 ASN A O 1
ATOM 781 N N . ASN A 1 90 ? 24.778 8.979 23.183 1.00 48.88 90 ASN A N 1
ATOM 782 C CA . ASN A 1 90 ? 25.487 8.580 24.398 1.00 48.88 90 ASN A CA 1
ATOM 783 C C . ASN A 1 90 ? 26.983 8.770 24.137 1.00 48.88 90 ASN A C 1
ATOM 785 O O . ASN A 1 90 ? 27.727 8.895 25.127 1.00 48.88 90 ASN A O 1
#

Foldseek 3Di:
DFDDPNDDDDFDFPDDDPFWTFTDHPPDPDTDTHGPVRDPDDDQWDADPNDIDGPPDPVVVVVVVVSVVCVVVVVVVVVVVVVVVVVVVD

Secondary structure (DSSP, 8-state):
-EEETTEEE--EEEEE-SSEEEEE-TT-SS-EEEEGGGB-----EEEETTEEEETT-HHHHHHHHHHHHTHHHHHHHHHHHHHHHHTT--